Protein AF-A0A0A1DIE8-F1 (afdb_monomer_lite)

Radius of gyration: 22.82 Å; chains: 1; bounding box: 40×25×68 Å

Secondary structure (DSSP, 8-state):
-HHHHHHHHHHHHTT--HHHHHHHHHTSPSSSPPPHHHHHHHHHHHHHHHHHHHHHHHHHHHHHHHHHHTT--STTS-TTT-TT-TTGGG-SS-TTTS---

Structure (mmCIF, N/CA/C/O backbone):
data_AF-A0A0A1DIE8-F1
#
_entry.id   AF-A0A0A1DIE8-F1
#
loop_
_atom_site.group_PDB
_atom_site.id
_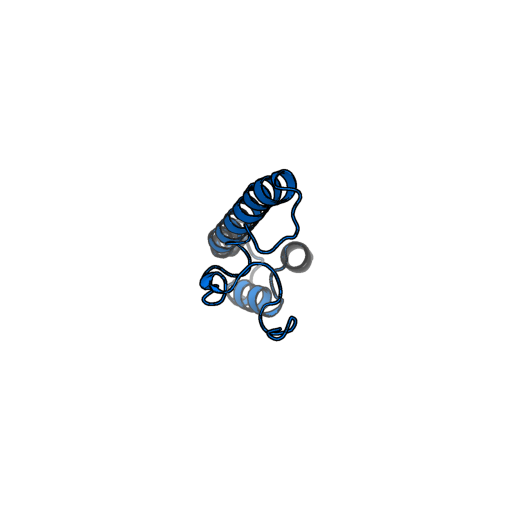atom_site.type_symbol
_atom_site.label_atom_id
_atom_site.label_alt_id
_atom_site.label_comp_id
_atom_site.label_asym_id
_atom_site.label_entity_id
_atom_site.label_seq_id
_atom_site.pdbx_PDB_ins_code
_atom_site.Cartn_x
_atom_site.Cartn_y
_atom_site.Cartn_z
_atom_site.occupancy
_atom_site.B_iso_or_equiv
_atom_site.auth_seq_id
_atom_site.auth_comp_id
_atom_site.auth_asym_id
_atom_site.auth_atom_id
_atom_site.pdbx_PDB_model_num
ATOM 1 N N . MET A 1 1 ? -19.473 5.329 14.090 1.00 64.88 1 MET A N 1
ATOM 2 C CA . MET A 1 1 ? -19.179 4.455 12.926 1.00 64.88 1 MET A CA 1
ATOM 3 C C . MET A 1 1 ? -18.220 5.038 11.874 1.00 64.88 1 MET A C 1
ATOM 5 O O . MET A 1 1 ? -17.647 4.252 11.130 1.00 64.88 1 MET A O 1
ATOM 9 N N . LEU A 1 2 ? -17.968 6.355 11.812 1.00 83.31 2 LEU A N 1
ATOM 10 C CA . LEU A 1 2 ? -17.216 6.984 10.704 1.00 83.31 2 LEU A CA 1
ATOM 11 C C . LEU A 1 2 ? -15.767 6.493 10.504 1.00 83.31 2 LEU A C 1
ATOM 13 O O . LEU A 1 2 ? -15.305 6.415 9.371 1.00 83.31 2 LEU A O 1
ATOM 17 N N . ARG A 1 3 ? -15.059 6.097 11.573 1.00 83.88 3 ARG A N 1
ATOM 18 C CA . ARG A 1 3 ? -13.650 5.656 11.483 1.00 83.88 3 ARG A CA 1
ATOM 19 C C . ARG A 1 3 ? -13.447 4.407 10.617 1.00 83.88 3 ARG A C 1
ATOM 21 O O . ARG A 1 3 ? -12.453 4.333 9.909 1.00 83.88 3 ARG A O 1
ATOM 28 N N . ARG A 1 4 ? -14.389 3.454 10.631 1.00 88.00 4 ARG A N 1
ATOM 29 C CA . ARG A 1 4 ? -14.306 2.243 9.790 1.00 88.00 4 ARG A CA 1
ATOM 30 C C . ARG A 1 4 ? -14.474 2.579 8.311 1.00 88.00 4 ARG A C 1
ATOM 32 O O . ARG A 1 4 ? -13.697 2.106 7.497 1.00 88.00 4 ARG A O 1
ATOM 39 N N . VAL A 1 5 ? -15.443 3.431 7.975 1.00 89.62 5 VAL A N 1
ATOM 40 C CA . VAL A 1 5 ? -15.671 3.865 6.587 1.00 89.62 5 VAL A CA 1
ATOM 41 C C . VAL A 1 5 ? -14.485 4.678 6.070 1.00 89.62 5 VAL A C 1
ATOM 43 O O . VAL A 1 5 ? -14.024 4.440 4.959 1.00 89.62 5 VAL A O 1
ATOM 46 N N . ALA A 1 6 ? -13.947 5.586 6.890 1.00 89.19 6 ALA A N 1
ATOM 47 C CA . ALA A 1 6 ? -12.744 6.339 6.548 1.00 89.19 6 ALA A CA 1
ATOM 48 C C . ALA A 1 6 ? -11.546 5.410 6.290 1.00 89.19 6 ALA A C 1
ATOM 50 O O . ALA A 1 6 ? -10.875 5.563 5.275 1.00 89.19 6 ALA A O 1
ATOM 51 N N . PHE A 1 7 ? -11.330 4.411 7.153 1.00 87.00 7 PHE A N 1
ATOM 52 C CA . PHE A 1 7 ? -10.286 3.402 6.967 1.00 87.00 7 PHE A CA 1
ATOM 53 C C . PHE A 1 7 ? -10.454 2.649 5.642 1.00 87.00 7 PHE A C 1
ATOM 55 O O . PHE A 1 7 ? -9.524 2.621 4.848 1.00 87.00 7 PHE A O 1
ATOM 62 N N . ILE A 1 8 ? -11.659 2.140 5.354 1.00 90.19 8 ILE A N 1
ATOM 63 C CA . ILE A 1 8 ? -11.954 1.436 4.095 1.00 90.19 8 ILE A CA 1
ATOM 64 C C . ILE A 1 8 ? -11.638 2.326 2.884 1.00 90.19 8 ILE A C 1
ATOM 66 O O . ILE A 1 8 ? -10.925 1.893 1.982 1.00 90.19 8 ILE A O 1
ATOM 70 N N . ARG A 1 9 ? -12.119 3.578 2.870 1.00 92.38 9 ARG A N 1
ATOM 71 C CA . ARG A 1 9 ? -11.897 4.496 1.740 1.00 92.38 9 ARG A CA 1
ATOM 72 C C . ARG A 1 9 ? -10.418 4.799 1.512 1.00 92.38 9 ARG A C 1
ATOM 74 O O . ARG A 1 9 ? -9.976 4.788 0.367 1.00 92.38 9 ARG A O 1
ATOM 81 N N . VAL A 1 10 ? -9.662 5.058 2.580 1.00 88.69 10 VAL A N 1
ATOM 82 C CA . VAL A 1 10 ? -8.221 5.332 2.480 1.00 88.69 10 VAL A CA 1
ATOM 83 C C . VAL A 1 10 ? -7.480 4.098 1.966 1.00 88.69 10 VAL A C 1
ATOM 85 O O . VAL A 1 10 ? -6.697 4.215 1.028 1.00 88.69 10 VAL A O 1
ATOM 88 N N . SER A 1 11 ? -7.778 2.909 2.493 1.00 87.75 11 SER A N 1
ATOM 89 C CA . SER A 1 11 ? -7.161 1.653 2.050 1.00 87.75 11 SER A CA 1
ATOM 90 C C . SER A 1 11 ? -7.428 1.341 0.579 1.00 87.75 11 SER A C 1
ATOM 92 O O .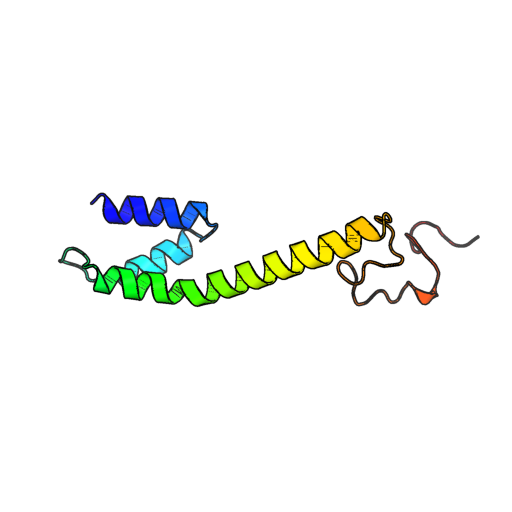 SER A 1 11 ? -6.514 0.960 -0.148 1.00 87.75 11 SER A O 1
ATOM 94 N N . GLN A 1 12 ? -8.662 1.541 0.111 1.00 91.25 12 GLN A N 1
ATOM 95 C CA . GLN A 1 12 ? -8.985 1.336 -1.302 1.00 91.25 12 GLN A CA 1
ATOM 96 C C . GLN A 1 12 ? -8.269 2.341 -2.210 1.00 91.25 12 GLN A C 1
ATOM 98 O O . GLN A 1 12 ? -7.847 1.970 -3.301 1.00 91.25 12 GLN A O 1
ATOM 103 N N . SER A 1 13 ? -8.084 3.588 -1.758 1.00 88.12 13 SER A N 1
ATOM 104 C CA . SER A 1 13 ? -7.394 4.620 -2.549 1.00 88.12 13 SER A CA 1
ATOM 105 C C . SER A 1 13 ? -5.923 4.295 -2.829 1.00 88.12 13 SER A C 1
ATOM 107 O O . SER A 1 13 ? -5.363 4.797 -3.797 1.00 88.12 13 SER A O 1
ATOM 109 N N . VAL A 1 14 ? -5.318 3.422 -2.017 1.00 81.00 14 VAL A N 1
ATOM 110 C CA . VAL A 1 14 ? -3.931 2.953 -2.170 1.00 81.00 14 VAL A CA 1
ATOM 111 C C . VAL A 1 14 ? -3.844 1.529 -2.741 1.00 81.00 14 VAL A C 1
ATOM 113 O O . VAL A 1 14 ? -2.790 0.899 -2.688 1.00 81.00 14 VAL A O 1
ATOM 116 N N . GLY A 1 15 ? -4.944 1.003 -3.291 1.00 83.12 15 GLY A N 1
ATOM 117 C CA . GLY A 1 15 ? -4.950 -0.277 -4.006 1.00 83.12 15 GLY A CA 1
ATOM 118 C C . GLY A 1 15 ? -4.971 -1.524 -3.116 1.00 83.12 15 GLY A C 1
ATOM 119 O O . GLY A 1 15 ? -4.510 -2.584 -3.541 1.00 83.12 15 GLY A O 1
ATOM 120 N N . ILE A 1 16 ? -5.478 -1.427 -1.882 1.00 85.38 16 ILE A N 1
ATOM 121 C CA . ILE A 1 16 ? -5.730 -2.601 -1.031 1.00 85.38 16 ILE A CA 1
ATOM 122 C C . ILE A 1 16 ? -7.111 -3.174 -1.372 1.00 85.38 16 ILE A C 1
ATOM 124 O O . ILE A 1 16 ? -8.095 -2.434 -1.478 1.00 85.38 16 ILE A O 1
ATOM 128 N N . SER A 1 17 ? -7.195 -4.496 -1.540 1.00 89.94 17 SER A N 1
ATOM 129 C CA . SER A 1 17 ? -8.443 -5.159 -1.920 1.00 89.94 17 SER A CA 1
ATOM 130 C C . SER A 1 17 ? -9.480 -5.124 -0.789 1.00 89.94 17 SER A C 1
ATOM 132 O O . SER A 1 17 ? -9.152 -5.100 0.399 1.00 89.94 17 SER A O 1
ATOM 134 N N . LEU A 1 18 ? -10.771 -5.173 -1.138 1.00 92.94 18 LEU A N 1
ATOM 135 C CA . LEU A 1 18 ? -11.843 -5.287 -0.138 1.00 92.94 18 LEU A CA 1
ATOM 136 C C . LEU A 1 18 ? -11.749 -6.582 0.682 1.00 92.94 18 LEU A C 1
ATOM 138 O O . LEU A 1 18 ? -12.185 -6.596 1.834 1.00 92.94 18 LEU A O 1
ATOM 142 N N . ALA A 1 19 ? -11.187 -7.648 0.105 1.00 92.44 19 ALA A N 1
ATOM 143 C CA . ALA A 1 19 ? -10.961 -8.910 0.799 1.00 92.44 19 ALA A CA 1
ATOM 144 C C . ALA A 1 19 ? -9.932 -8.736 1.926 1.00 92.44 19 ALA A C 1
ATOM 146 O O . ALA A 1 19 ? -10.217 -9.094 3.070 1.00 92.44 19 ALA A O 1
ATOM 147 N N . ASP A 1 20 ? -8.805 -8.082 1.636 1.00 88.00 20 ASP A N 1
ATOM 148 C CA . ASP A 1 20 ? -7.760 -7.812 2.629 1.00 88.00 20 ASP A CA 1
ATOM 149 C C . ASP A 1 20 ? -8.262 -6.850 3.705 1.00 88.00 20 ASP A C 1
ATOM 151 O O . ASP A 1 20 ? -8.053 -7.077 4.895 1.00 88.00 20 ASP A O 1
ATOM 155 N N . ILE A 1 21 ? -9.009 -5.810 3.315 1.00 89.75 21 ILE A N 1
ATOM 156 C CA . ILE A 1 21 ? -9.629 -4.873 4.263 1.00 89.75 21 ILE A CA 1
ATOM 157 C C . ILE A 1 21 ? -10.608 -5.605 5.189 1.00 89.75 21 ILE A C 1
ATOM 159 O O . ILE A 1 21 ? -10.605 -5.363 6.397 1.00 89.75 21 ILE A O 1
ATOM 163 N N . ARG A 1 22 ? -11.436 -6.514 4.655 1.00 91.81 22 ARG A N 1
ATOM 164 C CA . ARG A 1 22 ? -12.357 -7.336 5.455 1.00 91.81 22 ARG A CA 1
ATOM 165 C C . ARG A 1 22 ? -11.591 -8.215 6.442 1.00 91.81 22 ARG A C 1
ATOM 167 O O . ARG A 1 22 ? -11.949 -8.219 7.618 1.00 91.81 22 ARG A O 1
ATOM 174 N N . ALA A 1 23 ? -10.566 -8.933 5.984 1.00 89.50 23 ALA A N 1
ATOM 175 C CA . ALA A 1 23 ? -9.750 -9.795 6.837 1.00 89.50 23 ALA A CA 1
ATOM 176 C C . ALA A 1 23 ? -9.088 -8.993 7.967 1.00 89.50 23 ALA A C 1
ATOM 178 O O . ALA A 1 23 ? -9.134 -9.380 9.132 1.00 89.50 23 ALA A O 1
ATOM 179 N N . ALA A 1 24 ? -8.562 -7.816 7.638 1.00 87.69 24 ALA A N 1
ATOM 180 C CA . ALA A 1 24 ? -7.920 -6.921 8.583 1.00 87.69 24 ALA A CA 1
ATOM 181 C C . ALA A 1 24 ? -8.924 -6.393 9.633 1.00 87.69 24 ALA A C 1
ATOM 183 O O . ALA A 1 24 ? -8.680 -6.473 10.840 1.00 87.69 24 ALA A O 1
ATOM 184 N N . LEU A 1 25 ? -10.102 -5.929 9.201 1.00 89.31 25 LEU A N 1
ATOM 185 C CA . LEU A 1 25 ? -11.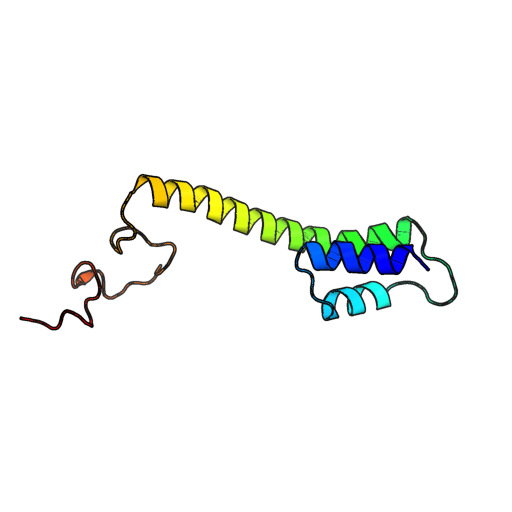164 -5.459 10.098 1.00 89.31 25 LEU A CA 1
ATOM 186 C C . LEU A 1 25 ? -11.740 -6.565 10.993 1.00 89.31 25 LEU A C 1
ATOM 188 O O . LEU A 1 25 ? -12.192 -6.248 12.092 1.00 89.31 25 LEU A O 1
ATOM 192 N N . ALA A 1 26 ? -11.703 -7.831 10.567 1.00 90.50 26 ALA A N 1
ATOM 193 C CA . ALA A 1 26 ? -12.131 -8.971 11.382 1.00 90.50 26 ALA A CA 1
ATOM 194 C C . ALA A 1 26 ? -11.228 -9.210 12.608 1.00 90.50 26 ALA A C 1
ATOM 196 O O . ALA A 1 26 ? -11.648 -9.842 13.568 1.00 90.50 26 ALA A O 1
ATOM 197 N N . THR A 1 27 ? -10.006 -8.662 12.620 1.00 87.88 27 THR A N 1
ATOM 198 C CA . THR A 1 27 ? -9.099 -8.735 13.782 1.00 87.88 27 THR A CA 1
ATOM 199 C C . THR A 1 27 ? -9.410 -7.701 14.870 1.00 87.88 27 THR A C 1
ATOM 201 O O . THR A 1 27 ? -8.763 -7.692 15.928 1.00 87.88 27 THR A O 1
ATOM 204 N N . LEU A 1 28 ? -10.353 -6.787 14.610 1.00 88.88 28 LEU A N 1
ATOM 205 C CA . LEU A 1 28 ? -10.792 -5.798 15.585 1.00 88.88 28 LEU A CA 1
ATOM 206 C C . LEU A 1 28 ? -11.733 -6.435 16.611 1.00 88.88 28 LEU A C 1
ATOM 208 O O . LEU A 1 28 ? -12.562 -7.263 16.247 1.00 88.88 28 LEU A O 1
ATOM 212 N N . PRO A 1 29 ? -11.672 -5.995 17.876 1.00 86.31 29 PRO A N 1
ATOM 213 C CA . PRO A 1 29 ? -12.549 -6.514 18.909 1.00 86.31 29 PRO A CA 1
ATOM 214 C C . PRO A 1 29 ? -14.016 -6.212 18.608 1.00 86.31 29 PRO A C 1
ATOM 216 O O . PRO A 1 29 ? -14.380 -5.102 18.201 1.00 86.31 29 PRO A O 1
ATOM 219 N N . GLU A 1 30 ? -14.851 -7.211 18.860 1.00 82.00 30 GLU A N 1
ATOM 220 C CA . GLU A 1 30 ? -16.302 -7.092 18.839 1.00 82.00 30 GLU A CA 1
ATOM 221 C C . GLU A 1 30 ? -16.796 -6.519 20.177 1.00 82.00 30 GLU A C 1
ATOM 223 O O . GLU A 1 30 ? -16.182 -6.713 21.224 1.00 82.00 30 GLU A O 1
ATOM 228 N N . GLY A 1 31 ? -17.877 -5.737 20.151 1.00 81.38 31 GLY A N 1
ATOM 229 C CA . GLY A 1 31 ? -18.508 -5.211 21.370 1.00 81.38 31 GLY A CA 1
ATOM 230 C C . GLY A 1 31 ? -17.875 -3.957 21.989 1.00 81.38 31 GLY A C 1
ATOM 231 O O . GLY A 1 31 ? -18.447 -3.398 22.922 1.00 81.38 31 GLY A O 1
ATOM 232 N N . ARG A 1 32 ? -16.754 -3.440 21.462 1.00 84.31 32 ARG A N 1
ATOM 233 C CA . ARG A 1 32 ? -16.218 -2.127 21.870 1.00 84.31 32 ARG A CA 1
ATOM 234 C C . ARG A 1 32 ? -15.742 -1.274 20.704 1.00 84.31 32 ARG A C 1
ATOM 236 O O . ARG A 1 32 ? -15.390 -1.767 19.635 1.00 84.31 32 ARG A O 1
ATOM 243 N N . THR A 1 33 ? -15.672 0.036 20.933 1.00 85.25 33 THR A N 1
ATOM 244 C CA . THR A 1 33 ? -15.079 0.955 19.956 1.00 85.25 33 THR A CA 1
ATOM 245 C C . THR A 1 33 ? -13.570 0.680 19.835 1.00 85.25 33 THR A C 1
ATOM 247 O O . THR A 1 33 ? -12.881 0.645 20.860 1.00 85.25 33 THR A O 1
ATOM 250 N N . PRO A 1 34 ? -13.029 0.498 18.614 1.00 87.25 34 PRO A N 1
ATOM 251 C CA . PRO A 1 34 ? -11.593 0.341 18.404 1.00 87.25 34 PRO A CA 1
ATOM 252 C C . PRO A 1 34 ? -10.800 1.561 18.887 1.00 87.25 34 PRO A C 1
ATOM 254 O O . PRO A 1 34 ? -11.126 2.709 18.559 1.00 87.25 34 PRO A O 1
ATOM 257 N N . THR A 1 35 ? -9.743 1.297 19.647 1.00 89.69 35 THR A N 1
ATOM 258 C CA . THR A 1 35 ? -8.808 2.287 20.190 1.00 89.69 35 THR A CA 1
ATOM 259 C C . THR A 1 35 ? -7.707 2.613 19.184 1.00 89.69 35 THR A C 1
ATOM 261 O O . THR A 1 35 ? -7.527 1.916 18.187 1.00 89.69 35 THR A O 1
ATOM 264 N N . LYS A 1 36 ? -6.911 3.652 19.463 1.00 86.62 36 LYS A N 1
ATOM 265 C CA . LYS A 1 36 ? -5.724 3.994 18.661 1.00 86.62 36 LYS A CA 1
ATOM 266 C C . LYS A 1 36 ? -4.741 2.818 18.543 1.00 86.62 36 LYS A C 1
ATOM 268 O O . LYS A 1 36 ? -4.174 2.625 17.473 1.00 86.62 36 LYS A O 1
ATOM 273 N N . ALA A 1 37 ? -4.575 2.027 19.605 1.00 88.19 37 ALA A N 1
ATOM 274 C CA . ALA A 1 37 ? -3.698 0.857 19.604 1.00 88.19 37 ALA A CA 1
ATOM 275 C C . ALA A 1 37 ? -4.212 -0.251 18.670 1.00 88.19 37 ALA A C 1
ATOM 277 O O . ALA A 1 37 ? -3.426 -0.845 17.935 1.00 88.19 37 ALA A O 1
ATOM 278 N N . ASP A 1 38 ? -5.531 -0.471 18.626 1.00 88.69 38 ASP A N 1
ATOM 279 C CA . ASP A 1 38 ? -6.131 -1.441 17.701 1.00 88.69 38 ASP A CA 1
ATOM 280 C C . ASP A 1 38 ? -5.886 -1.039 16.239 1.00 88.69 38 ASP A C 1
ATOM 282 O O . ASP A 1 38 ? -5.509 -1.876 15.421 1.00 88.69 38 ASP A O 1
ATOM 286 N N . TRP A 1 39 ? -6.034 0.255 15.925 1.00 87.50 39 TRP A N 1
ATOM 287 C CA . TRP A 1 39 ? -5.741 0.793 14.593 1.00 87.50 39 TRP A CA 1
ATOM 288 C C . TRP A 1 39 ? -4.255 0.708 14.232 1.00 87.50 39 TRP A C 1
ATOM 290 O O . TRP A 1 39 ? -3.937 0.408 13.086 1.00 87.50 39 TRP A O 1
ATOM 300 N N . ALA A 1 40 ? -3.354 0.946 15.190 1.00 85.31 40 ALA A N 1
ATOM 301 C CA . ALA A 1 40 ? -1.910 0.860 14.972 1.00 85.31 40 ALA A CA 1
ATOM 302 C C . ALA A 1 40 ? -1.447 -0.577 14.686 1.00 85.31 40 ALA A C 1
ATOM 304 O O . ALA A 1 40 ? -0.599 -0.794 13.823 1.00 85.31 40 ALA A O 1
ATOM 305 N N . ARG A 1 41 ? -2.033 -1.567 15.370 1.00 84.94 41 ARG A N 1
ATOM 306 C CA . ARG A 1 41 ? -1.785 -2.988 15.087 1.00 84.94 41 ARG A CA 1
ATOM 307 C C . ARG A 1 41 ? -2.244 -3.359 13.676 1.00 84.94 41 ARG A C 1
ATOM 309 O O . ARG A 1 41 ? -1.520 -4.040 12.959 1.00 84.94 41 ARG A O 1
ATOM 316 N N . LEU A 1 42 ? -3.414 -2.861 13.276 1.00 83.50 42 LEU A N 1
ATOM 317 C CA . LEU A 1 42 ? -3.969 -3.041 11.935 1.00 83.50 42 LEU A CA 1
ATOM 318 C C . LEU A 1 42 ? -3.068 -2.456 10.842 1.00 83.50 42 LEU A C 1
ATOM 320 O O . LEU A 1 42 ? -2.719 -3.149 9.891 1.00 83.50 42 LEU A O 1
ATOM 324 N N . SER A 1 43 ? -2.665 -1.191 10.987 1.00 78.62 43 SER A N 1
ATOM 325 C CA . SER A 1 43 ? -1.818 -0.517 9.999 1.00 78.62 43 SER A CA 1
ATOM 326 C C . SER A 1 43 ? -0.386 -1.058 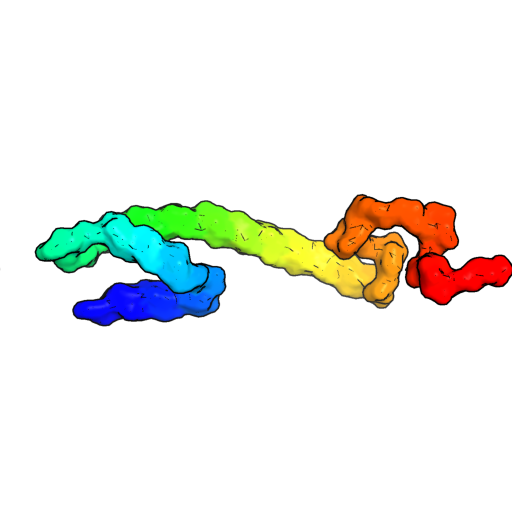9.964 1.00 78.62 43 SER A C 1
ATOM 328 O O . SER A 1 43 ? 0.265 -0.978 8.924 1.00 78.62 43 SER A O 1
ATOM 330 N N . GLY A 1 44 ? 0.095 -1.652 11.061 1.00 79.69 44 GLY A N 1
ATOM 331 C CA . GLY A 1 44 ? 1.394 -2.321 11.121 1.00 79.69 44 GLY A CA 1
ATOM 332 C C . GLY A 1 44 ? 1.508 -3.511 10.165 1.00 79.69 44 GLY A C 1
ATOM 333 O O . GLY A 1 44 ? 2.537 -3.650 9.512 1.00 79.69 44 GLY A O 1
ATOM 334 N N . GLY A 1 45 ? 0.447 -4.316 10.022 1.00 74.88 45 GLY A N 1
ATOM 335 C CA . GLY A 1 45 ? 0.445 -5.479 9.124 1.00 74.88 45 GLY A CA 1
ATOM 336 C C . GLY A 1 45 ? 0.613 -5.111 7.647 1.00 74.88 45 GLY A C 1
ATOM 337 O O . GLY A 1 45 ? 1.263 -5.830 6.898 1.00 74.88 45 GLY A O 1
ATOM 338 N N . TRP A 1 46 ? 0.093 -3.954 7.239 1.00 76.56 46 TRP A N 1
ATOM 339 C CA . TRP A 1 46 ? 0.205 -3.476 5.859 1.00 76.56 46 TRP A CA 1
ATOM 340 C C . TRP A 1 46 ? 1.473 -2.694 5.574 1.00 76.56 46 TRP A C 1
ATOM 342 O O . TRP A 1 46 ? 1.834 -2.545 4.410 1.00 76.56 46 TRP A O 1
ATOM 352 N N . ARG A 1 47 ? 2.152 -2.188 6.608 1.00 81.69 47 ARG A N 1
ATOM 353 C CA . ARG A 1 47 ? 3.364 -1.390 6.421 1.00 81.69 47 ARG A CA 1
ATOM 354 C C . ARG A 1 47 ? 4.388 -2.151 5.581 1.00 81.69 47 ARG A C 1
ATOM 356 O O . ARG A 1 47 ? 4.846 -1.611 4.590 1.00 81.69 47 ARG A O 1
ATOM 363 N N . THR A 1 48 ? 4.676 -3.408 5.908 1.00 81.50 48 THR A N 1
ATOM 364 C CA . THR A 1 48 ? 5.666 -4.211 5.168 1.00 81.50 48 THR A CA 1
ATOM 365 C C . THR A 1 48 ? 5.293 -4.420 3.698 1.00 81.50 48 THR A C 1
ATOM 367 O O . THR A 1 48 ? 6.151 -4.333 2.819 1.00 81.50 48 THR A O 1
ATOM 370 N N . GLU A 1 49 ? 4.017 -4.671 3.402 1.00 78.94 49 GLU A N 1
ATOM 371 C CA . GLU A 1 49 ? 3.566 -4.853 2.020 1.00 78.94 49 GLU A CA 1
ATOM 372 C C . GLU A 1 49 ? 3.609 -3.539 1.229 1.00 78.94 49 GLU A C 1
ATOM 374 O O . GLU A 1 49 ? 4.048 -3.520 0.078 1.00 78.94 49 GLU A O 1
ATOM 379 N N . LEU A 1 50 ? 3.226 -2.425 1.860 1.00 82.50 50 LEU A N 1
ATOM 380 C CA . LEU A 1 50 ? 3.335 -1.093 1.268 1.00 82.50 50 LEU A CA 1
ATOM 381 C C . LEU A 1 50 ? 4.792 -0.721 0.988 1.00 82.50 50 LEU A C 1
ATOM 383 O O . LEU A 1 50 ? 5.080 -0.276 -0.116 1.00 82.50 50 LEU A O 1
ATOM 387 N N . GLU A 1 51 ? 5.706 -0.956 1.931 1.00 87.31 51 GLU A N 1
ATOM 388 C CA . GLU A 1 51 ? 7.145 -0.735 1.729 1.00 87.31 51 GLU A CA 1
ATOM 389 C C . GLU A 1 51 ? 7.676 -1.564 0.551 1.00 87.31 51 GLU A C 1
ATOM 391 O O . GLU A 1 51 ? 8.406 -1.055 -0.296 1.00 87.31 51 GLU A O 1
ATOM 396 N N . THR A 1 52 ? 7.238 -2.822 0.425 1.00 86.31 52 THR A N 1
ATOM 397 C CA . THR A 1 52 ? 7.620 -3.683 -0.707 1.00 86.31 52 THR A CA 1
ATOM 398 C C . THR A 1 52 ? 7.134 -3.110 -2.041 1.00 86.31 52 THR A C 1
ATOM 400 O O . THR A 1 52 ? 7.904 -3.035 -3.000 1.00 86.31 52 THR A O 1
ATOM 403 N N . ARG A 1 53 ? 5.874 -2.662 -2.112 1.00 85.12 53 ARG A N 1
ATOM 404 C CA . ARG A 1 53 ? 5.315 -2.034 -3.322 1.00 85.12 53 ARG A CA 1
ATOM 405 C C . ARG A 1 53 ? 5.997 -0.704 -3.639 1.00 85.12 53 ARG A C 1
ATOM 407 O O . ARG A 1 53 ? 6.284 -0.444 -4.802 1.00 85.12 53 ARG A O 1
ATOM 414 N N . ILE A 1 54 ? 6.289 0.120 -2.632 1.00 89.81 54 ILE A N 1
ATOM 415 C CA . ILE A 1 54 ? 7.025 1.381 -2.797 1.00 89.81 54 ILE A CA 1
ATOM 416 C C . ILE A 1 54 ? 8.408 1.104 -3.383 1.00 89.81 54 ILE A C 1
ATOM 418 O O . ILE A 1 54 ? 8.765 1.731 -4.375 1.00 89.81 54 ILE A O 1
ATOM 422 N N . ALA A 1 55 ? 9.146 0.132 -2.845 1.00 90.25 55 ALA A N 1
ATOM 423 C CA . ALA A 1 55 ? 10.465 -0.233 -3.355 1.00 90.25 55 ALA A CA 1
ATOM 424 C C . ALA A 1 55 ? 10.409 -0.722 -4.814 1.00 90.25 55 ALA A C 1
ATOM 426 O O . ALA A 1 55 ? 11.247 -0.342 -5.631 1.00 90.25 55 ALA A O 1
ATOM 427 N N . GLN A 1 56 ? 9.399 -1.521 -5.173 1.00 84.69 56 GLN A N 1
ATOM 428 C CA . GLN A 1 56 ? 9.184 -1.961 -6.556 1.00 84.69 56 GLN A CA 1
ATOM 429 C C . GLN A 1 56 ? 8.862 -0.791 -7.492 1.00 84.69 56 GLN A C 1
ATOM 431 O O . GLN A 1 56 ? 9.415 -0.720 -8.587 1.00 84.69 56 GLN A O 1
ATOM 436 N N . LEU A 1 57 ? 8.004 0.137 -7.063 1.00 87.81 57 LEU A N 1
ATOM 437 C CA . LEU A 1 57 ? 7.640 1.322 -7.842 1.00 87.81 57 LEU A CA 1
ATOM 438 C C . LEU A 1 57 ? 8.809 2.301 -7.988 1.00 87.81 57 LEU A C 1
ATOM 440 O O . LEU A 1 57 ? 8.986 2.870 -9.059 1.00 87.81 57 LEU A O 1
ATOM 444 N N . GLN A 1 58 ? 9.623 2.475 -6.946 1.00 89.62 58 GLN A N 1
ATOM 445 C CA . GLN A 1 58 ? 10.854 3.264 -7.005 1.00 89.62 58 GLN A CA 1
ATOM 446 C C . GLN A 1 58 ? 11.847 2.638 -7.978 1.00 89.62 58 GLN A C 1
ATOM 448 O O . GLN A 1 58 ? 12.301 3.322 -8.886 1.00 89.62 58 GLN A O 1
ATOM 453 N N . LYS A 1 59 ? 12.093 1.325 -7.875 1.00 83.25 59 LYS A N 1
ATOM 454 C CA . LYS A 1 59 ? 12.945 0.605 -8.829 1.00 83.25 59 LYS A CA 1
ATOM 455 C C . LYS A 1 59 ? 12.429 0.749 -10.260 1.00 83.25 59 LYS A C 1
ATOM 457 O O . LYS A 1 59 ? 13.218 0.976 -11.169 1.00 83.25 59 LYS A O 1
ATOM 462 N N . LEU A 1 60 ? 11.118 0.621 -10.469 1.00 81.06 60 LEU A N 1
ATOM 463 C CA . LEU A 1 60 ? 10.511 0.811 -11.782 1.00 81.06 60 LEU A CA 1
ATOM 464 C C . LEU A 1 60 ? 10.714 2.241 -12.291 1.00 81.06 60 LEU A C 1
ATOM 466 O O . LEU A 1 60 ? 11.119 2.402 -13.428 1.00 81.06 60 LEU A O 1
ATOM 470 N N . ARG A 1 61 ? 10.478 3.270 -11.470 1.00 82.56 61 ARG A N 1
ATOM 471 C CA . ARG A 1 61 ? 10.734 4.671 -11.840 1.00 82.56 61 ARG A CA 1
ATOM 472 C C . ARG A 1 61 ? 12.199 4.885 -12.226 1.00 82.56 61 ARG A C 1
ATOM 474 O O . ARG A 1 61 ? 12.461 5.411 -13.298 1.00 82.56 61 ARG A O 1
ATOM 481 N N . ASP A 1 62 ? 13.123 4.438 -11.383 1.00 80.50 62 ASP A N 1
ATOM 482 C CA . ASP A 1 62 ? 14.556 4.670 -11.582 1.00 80.50 62 ASP A CA 1
ATOM 483 C C . ASP A 1 62 ? 15.057 3.933 -12.841 1.00 80.50 62 ASP A C 1
ATOM 485 O O . ASP A 1 62 ? 15.807 4.486 -13.636 1.00 80.50 62 ASP A O 1
ATOM 489 N N . THR A 1 63 ? 14.558 2.717 -13.092 1.00 68.31 63 THR A N 1
ATOM 490 C CA . THR A 1 63 ? 14.864 1.971 -14.329 1.00 68.31 63 THR A CA 1
ATOM 491 C C . THR A 1 63 ? 14.119 2.494 -15.559 1.00 68.31 63 THR A C 1
ATOM 493 O O . THR A 1 63 ? 14.599 2.319 -16.678 1.00 68.31 63 THR A O 1
ATOM 496 N N . LEU A 1 64 ? 12.961 3.142 -15.394 1.00 67.62 64 LEU A N 1
ATOM 497 C CA . LEU A 1 64 ? 12.266 3.828 -16.484 1.00 67.62 64 LEU A CA 1
ATOM 498 C C . LEU A 1 64 ? 13.061 5.043 -16.957 1.00 67.62 64 LEU A C 1
ATOM 500 O O . LEU A 1 64 ? 13.134 5.249 -18.164 1.00 67.62 64 LEU A O 1
ATOM 504 N N . ASP A 1 65 ? 13.689 5.800 -16.056 1.00 56.84 65 ASP A N 1
ATOM 505 C CA . ASP A 1 65 ? 14.570 6.913 -16.432 1.00 56.84 65 ASP A CA 1
ATOM 506 C C . ASP A 1 65 ? 15.774 6.414 -17.254 1.00 56.84 65 ASP A C 1
ATOM 508 O O . ASP A 1 65 ? 16.084 6.985 -18.305 1.00 56.84 65 ASP A O 1
ATOM 512 N N . ASP A 1 66 ? 16.364 5.276 -16.871 1.00 54.69 66 ASP A N 1
ATOM 513 C CA . ASP A 1 66 ? 17.406 4.599 -17.659 1.00 54.69 66 ASP A CA 1
ATOM 514 C C . ASP A 1 66 ? 16.884 4.135 -19.040 1.00 54.69 66 ASP A C 1
ATOM 516 O O . ASP A 1 66 ? 17.591 4.210 -20.051 1.00 54.69 66 ASP A O 1
ATOM 520 N N . CYS A 1 67 ? 15.619 3.701 -19.123 1.00 49.66 67 CYS A N 1
ATOM 521 C CA . CYS A 1 67 ? 14.972 3.300 -20.379 1.00 49.66 67 CYS A CA 1
ATOM 522 C C . CYS A 1 67 ? 14.611 4.495 -21.282 1.00 49.66 67 CYS A C 1
ATOM 524 O O . CYS A 1 67 ? 14.671 4.375 -22.509 1.00 49.66 67 CYS A O 1
ATOM 526 N N . ILE A 1 68 ? 14.251 5.645 -20.705 1.00 47.94 68 ILE A N 1
ATOM 527 C CA . ILE A 1 68 ? 13.932 6.877 -21.441 1.00 47.94 68 ILE A CA 1
ATOM 528 C C . ILE A 1 68 ? 15.222 7.526 -21.966 1.00 47.94 68 ILE A C 1
ATOM 530 O O . ILE A 1 68 ? 15.243 7.979 -23.111 1.00 47.94 68 ILE A O 1
ATOM 534 N N . GLY A 1 69 ? 16.323 7.483 -21.202 1.00 40.97 69 GLY A N 1
ATOM 535 C CA . GLY A 1 69 ? 17.653 7.935 -21.639 1.00 40.97 69 GLY A CA 1
ATOM 536 C C . GLY A 1 69 ? 18.263 7.106 -22.779 1.00 40.97 69 GLY A C 1
ATOM 537 O O . GLY A 1 69 ? 19.082 7.613 -23.543 1.00 40.97 69 GLY A O 1
ATOM 538 N N . CYS A 1 70 ? 17.823 5.856 -22.951 1.00 43.06 70 CYS A N 1
ATOM 539 C CA . CYS A 1 70 ? 18.187 5.004 -24.087 1.00 43.06 70 CYS A CA 1
ATOM 540 C C . CYS A 1 70 ? 17.408 5.360 -25.375 1.00 43.06 70 CYS A C 1
ATOM 542 O O . CYS A 1 70 ? 17.813 4.974 -26.471 1.00 43.06 70 CYS A O 1
ATOM 544 N N . GLY A 1 71 ? 16.294 6.099 -25.265 1.00 43.69 71 GLY A N 1
ATOM 545 C CA . GLY A 1 71 ? 15.503 6.593 -26.398 1.00 43.69 71 GLY A CA 1
ATOM 546 C C . GLY A 1 71 ? 14.897 5.510 -27.295 1.00 43.69 71 GLY A C 1
ATOM 547 O O . GLY A 1 71 ? 14.413 5.819 -28.382 1.00 43.69 71 GLY A O 1
ATOM 548 N N . CYS A 1 72 ? 14.948 4.239 -26.893 1.00 51.09 72 CYS A N 1
ATOM 549 C CA . CYS A 1 72 ? 14.817 3.166 -27.859 1.00 51.09 72 CYS A CA 1
ATOM 550 C C . CYS A 1 72 ? 13.390 2.635 -27.997 1.00 51.09 72 CYS A C 1
ATOM 552 O O . CYS A 1 72 ? 13.001 2.361 -29.127 1.00 51.09 72 CYS A O 1
ATOM 554 N N . LEU A 1 73 ? 12.618 2.404 -26.919 1.00 47.28 73 LEU A N 1
ATOM 555 C CA . LEU A 1 73 ? 11.459 1.481 -27.013 1.00 47.28 73 LEU A CA 1
ATOM 556 C C . LEU A 1 73 ? 11.820 0.214 -27.839 1.00 47.28 73 LEU A C 1
ATOM 558 O O . LEU A 1 73 ? 10.971 -0.405 -28.478 1.00 47.28 73 LEU A O 1
ATOM 562 N N . SER A 1 74 ? 13.111 -0.131 -27.890 1.00 46.12 74 SER A N 1
ATOM 563 C CA . SER A 1 74 ? 13.696 -1.060 -28.842 1.00 46.12 74 SER A CA 1
ATOM 564 C C . SER A 1 74 ? 14.317 -2.180 -28.040 1.00 46.12 74 SER A C 1
ATOM 566 O O . SER A 1 74 ? 14.935 -1.983 -26.991 1.00 46.12 74 SER A O 1
ATOM 568 N N . MET A 1 75 ? 14.096 -3.387 -28.540 1.00 47.81 75 MET A N 1
ATOM 569 C CA . MET A 1 75 ? 14.394 -4.636 -27.853 1.00 47.81 75 MET A CA 1
ATOM 570 C C . MET A 1 75 ? 15.889 -4.873 -27.590 1.00 47.81 75 MET A C 1
ATOM 572 O O . MET A 1 75 ? 16.217 -5.870 -26.968 1.00 47.81 75 MET A O 1
ATOM 576 N N . ARG A 1 76 ? 16.787 -3.956 -27.987 1.00 46.19 76 ARG A N 1
ATOM 577 C CA . ARG A 1 76 ? 18.231 -4.042 -27.709 1.00 46.19 76 ARG A CA 1
ATOM 578 C C . ARG A 1 76 ? 18.600 -3.927 -26.230 1.00 46.19 76 ARG A C 1
ATOM 580 O O . ARG A 1 76 ? 19.662 -4.398 -25.849 1.00 46.19 76 ARG A O 1
ATOM 587 N N . SER A 1 77 ? 17.766 -3.284 -25.407 1.00 47.28 77 SER A N 1
ATOM 588 C CA . SER A 1 77 ? 18.171 -2.909 -24.038 1.00 47.28 77 SER A CA 1
ATOM 589 C C . SER A 1 77 ? 17.176 -3.312 -22.950 1.00 47.28 77 SER A C 1
ATOM 591 O O . SER A 1 77 ? 17.431 -3.089 -21.768 1.00 47.28 77 SER A O 1
ATOM 593 N N . CYS A 1 78 ? 16.021 -3.883 -23.306 1.00 50.94 78 CYS A N 1
ATOM 594 C CA . CYS A 1 78 ? 14.933 -4.083 -22.350 1.00 50.94 78 CYS A CA 1
ATOM 595 C C . CYS A 1 78 ? 15.040 -5.421 -21.601 1.00 50.94 78 CYS A C 1
ATOM 597 O O . CYS A 1 78 ? 14.142 -6.264 -21.657 1.00 50.94 78 CYS A O 1
ATOM 599 N N . ALA A 1 79 ? 16.107 -5.577 -20.815 1.00 53.53 79 ALA A N 1
ATOM 600 C CA . ALA A 1 79 ? 16.204 -6.643 -19.815 1.00 53.53 79 ALA A CA 1
ATOM 601 C C . ALA A 1 79 ? 15.050 -6.584 -18.787 1.00 53.53 79 ALA A C 1
ATOM 603 O O . ALA A 1 79 ? 14.753 -7.573 -18.122 1.00 53.53 79 ALA A O 1
ATOM 604 N N . LEU A 1 80 ? 14.369 -5.434 -18.671 1.00 52.12 80 LEU A N 1
ATOM 605 C CA . LEU A 1 80 ? 13.210 -5.249 -17.799 1.00 52.12 80 LEU A CA 1
ATOM 606 C C . LEU A 1 80 ? 11.947 -5.971 -18.312 1.00 52.12 80 LEU A C 1
ATOM 608 O O . LEU A 1 80 ? 11.151 -6.435 -17.499 1.00 52.12 80 LEU A O 1
ATOM 612 N N . ALA A 1 81 ? 11.755 -6.067 -19.635 1.00 56.34 81 ALA A N 1
ATOM 613 C CA . ALA A 1 81 ? 10.563 -6.679 -20.236 1.00 56.34 81 ALA A CA 1
ATOM 614 C C . ALA A 1 81 ? 10.773 -8.143 -20.649 1.00 56.34 81 ALA A C 1
ATOM 616 O O . ALA A 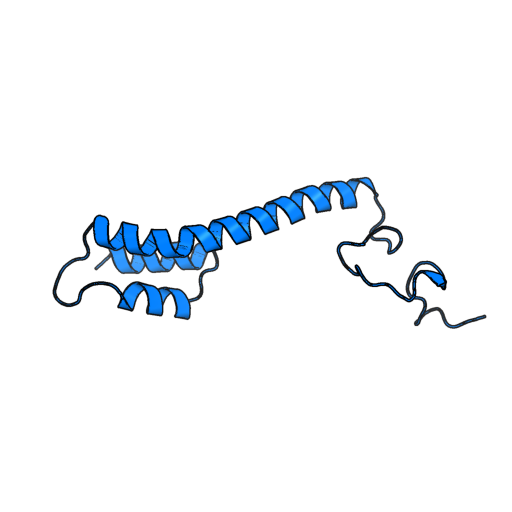1 81 ? 9.823 -8.923 -20.597 1.00 56.34 81 ALA A O 1
ATOM 617 N N . ASN A 1 82 ? 11.994 -8.526 -21.046 1.00 54.62 82 ASN A N 1
ATOM 618 C CA . ASN A 1 82 ? 12.315 -9.893 -21.461 1.00 54.62 82 ASN A CA 1
ATOM 619 C C . ASN A 1 82 ? 13.698 -10.342 -20.942 1.00 54.62 82 ASN A C 1
ATOM 621 O O . ASN A 1 82 ? 14.636 -10.479 -21.724 1.00 54.62 82 ASN A O 1
ATOM 625 N N . PRO A 1 83 ? 13.856 -10.585 -19.626 1.00 58.44 83 PRO A N 1
ATOM 626 C CA . PRO A 1 83 ? 15.143 -10.968 -19.030 1.00 58.44 83 PRO A CA 1
ATOM 627 C C . PRO A 1 83 ? 15.692 -12.329 -19.500 1.00 58.44 83 PRO A C 1
ATOM 629 O O . PRO A 1 83 ? 16.793 -12.704 -19.109 1.00 58.44 8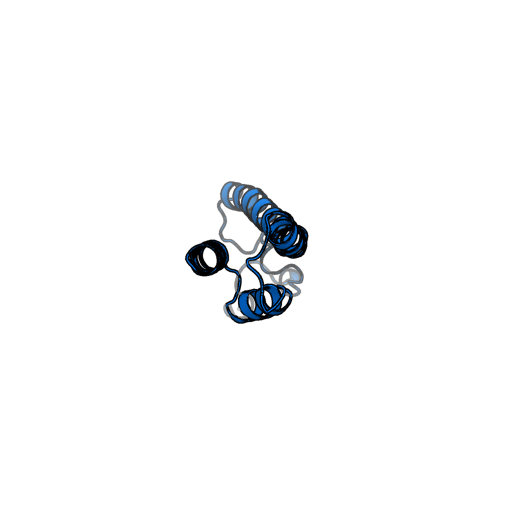3 PRO A O 1
ATOM 632 N N . GLY A 1 84 ? 14.937 -13.086 -20.304 1.00 63.19 84 GLY A N 1
ATOM 633 C CA . GLY A 1 84 ? 15.323 -14.394 -20.833 1.00 63.19 84 GLY A CA 1
ATOM 634 C C . GLY A 1 84 ? 15.210 -14.480 -22.353 1.00 63.19 84 GLY A C 1
ATOM 635 O O . GLY A 1 84 ? 14.771 -15.516 -22.853 1.00 63.19 84 GLY A O 1
ATOM 636 N N . ASP A 1 85 ? 15.536 -13.409 -23.085 1.00 68.69 85 ASP A N 1
ATOM 637 C CA . ASP A 1 85 ? 15.398 -13.382 -24.544 1.00 68.69 85 ASP A CA 1
ATOM 638 C C . ASP A 1 85 ? 16.375 -14.328 -25.266 1.00 68.69 85 ASP A C 1
ATOM 640 O O . ASP A 1 85 ? 17.424 -13.942 -25.772 1.00 68.69 85 ASP A O 1
ATOM 644 N N . VAL A 1 86 ? 16.003 -15.604 -25.369 1.00 73.19 86 VAL A N 1
ATOM 645 C CA . VAL A 1 86 ? 16.769 -16.625 -26.105 1.00 73.19 86 VAL A CA 1
ATOM 646 C C . VAL A 1 86 ? 16.827 -16.376 -27.617 1.00 73.19 86 VAL A C 1
ATOM 648 O O . VAL A 1 86 ? 17.531 -17.099 -28.324 1.00 73.19 86 VAL A O 1
ATOM 651 N N . LEU A 1 87 ? 16.053 -15.416 -28.138 1.00 68.75 87 LEU A N 1
ATOM 652 C CA . LEU A 1 87 ? 16.038 -15.080 -29.558 1.00 68.75 87 LEU A CA 1
ATOM 653 C C . LEU A 1 87 ? 16.967 -13.914 -29.907 1.00 68.75 87 LEU A C 1
ATOM 655 O O . LEU A 1 87 ? 17.197 -13.708 -31.096 1.00 68.75 87 LEU A O 1
ATOM 659 N N . GLU A 1 88 ? 17.560 -13.238 -28.916 1.00 69.94 88 GLU A N 1
ATOM 660 C CA . GLU A 1 88 ? 18.554 -12.169 -29.112 1.00 69.94 88 GLU A CA 1
ATOM 661 C C . GLU A 1 88 ? 19.702 -12.621 -30.028 1.00 69.94 88 GLU A C 1
ATOM 663 O O . GLU A 1 88 ? 20.111 -11.900 -30.937 1.00 69.94 88 GLU A O 1
ATOM 668 N N . GLN A 1 89 ? 20.162 -13.868 -29.870 1.00 76.12 89 GLN A N 1
ATOM 669 C CA . GLN A 1 89 ? 21.217 -14.455 -30.707 1.00 76.12 89 GLN A CA 1
ATOM 670 C C . GLN A 1 89 ? 20.877 -14.502 -32.212 1.00 76.12 89 GLN A C 1
ATOM 672 O O . GLN A 1 89 ? 21.758 -14.752 -33.033 1.00 76.12 89 GLN A O 1
ATOM 677 N N . TYR A 1 90 ? 19.610 -14.302 -32.583 1.00 70.12 90 TYR A N 1
ATOM 678 C CA . TYR A 1 90 ? 19.132 -14.300 -33.965 1.00 70.12 90 TYR A CA 1
ATOM 679 C C . TYR A 1 90 ? 18.855 -12.893 -34.519 1.00 70.12 90 TYR A C 1
ATOM 681 O O . TYR A 1 90 ? 18.431 -12.781 -35.669 1.00 70.12 90 TYR A O 1
ATOM 689 N N . GLY A 1 91 ? 19.128 -11.839 -33.748 1.00 67.44 91 GLY A N 1
ATOM 690 C CA . GLY A 1 91 ? 19.035 -10.446 -34.179 1.00 67.44 91 GLY A CA 1
ATOM 691 C C . GLY A 1 91 ? 17.985 -9.631 -33.428 1.00 67.44 91 GLY A C 1
ATOM 692 O O . GLY A 1 91 ? 17.181 -10.146 -32.655 1.00 67.44 91 GLY A O 1
ATOM 693 N N . ASP A 1 92 ? 18.003 -8.324 -33.675 1.00 67.25 92 ASP A N 1
ATOM 694 C CA . ASP A 1 92 ? 17.126 -7.370 -33.000 1.00 67.25 92 ASP A CA 1
ATOM 695 C C . ASP A 1 92 ? 15.698 -7.374 -33.567 1.00 67.25 92 ASP A C 1
ATOM 697 O O . ASP A 1 92 ? 15.470 -7.571 -34.762 1.00 67.25 92 ASP A O 1
ATOM 701 N N . GLY A 1 93 ? 14.721 -7.027 -32.725 1.00 65.06 93 GLY A N 1
ATOM 702 C CA . GLY A 1 93 ? 13.329 -6.853 -33.150 1.00 65.06 93 GLY A CA 1
ATOM 703 C C . GLY A 1 93 ? 12.537 -8.170 -33.214 1.00 65.06 93 GLY A C 1
ATOM 704 O O . GLY A 1 93 ? 12.969 -9.184 -32.675 1.00 65.06 93 GLY A O 1
ATOM 705 N N . PRO A 1 94 ? 11.314 -8.179 -33.778 1.00 59.47 94 PRO A N 1
ATOM 706 C CA . PRO A 1 94 ? 10.431 -9.349 -33.771 1.00 59.47 94 PRO A CA 1
ATOM 707 C C . PRO A 1 94 ? 10.910 -10.486 -34.697 1.00 59.47 94 PRO A C 1
ATOM 709 O O . PRO A 1 94 ? 10.316 -10.747 -35.744 1.00 59.47 94 PRO A O 1
ATOM 712 N N . VAL A 1 95 ? 11.944 -11.218 -34.267 1.00 69.00 95 VAL A N 1
ATOM 713 C CA . VAL A 1 95 ? 12.614 -12.314 -34.998 1.00 69.00 95 VAL A CA 1
ATOM 714 C C . VAL A 1 95 ? 11.635 -13.356 -35.556 1.00 69.00 95 VAL A C 1
ATOM 716 O O . VAL A 1 95 ? 11.811 -13.849 -36.666 1.00 69.00 95 VAL A O 1
ATOM 719 N N . ARG A 1 96 ? 10.565 -13.690 -34.821 1.00 64.50 96 ARG A N 1
ATOM 720 C CA . ARG A 1 96 ? 9.554 -14.666 -35.278 1.00 64.50 96 ARG A CA 1
ATOM 721 C C . ARG A 1 96 ? 8.629 -14.136 -36.375 1.00 64.50 96 ARG A C 1
ATOM 723 O O . ARG A 1 96 ? 8.060 -14.939 -37.106 1.00 64.50 96 ARG A O 1
ATOM 730 N N . LEU A 1 97 ? 8.442 -12.818 -36.455 1.00 57.72 97 LEU A N 1
ATOM 731 C CA . LEU A 1 97 ? 7.544 -12.175 -37.420 1.00 57.72 97 LEU A CA 1
ATOM 732 C C . LEU A 1 97 ? 8.291 -11.731 -38.681 1.00 57.72 97 LEU A C 1
ATOM 734 O O . LEU A 1 97 ? 7.709 -11.740 -39.760 1.00 57.72 97 LEU A O 1
ATOM 738 N N . MET A 1 98 ? 9.577 -11.389 -38.566 1.00 66.25 98 MET A N 1
ATOM 739 C CA . MET A 1 98 ? 10.423 -10.978 -39.693 1.00 66.25 98 MET A CA 1
ATOM 740 C C . MET A 1 98 ? 11.015 -12.171 -40.463 1.00 66.25 98 MET A C 1
ATOM 742 O O . MET A 1 98 ? 12.190 -12.140 -40.802 1.00 66.25 98 MET A O 1
ATOM 746 N N . GLY A 1 99 ? 10.230 -13.234 -40.685 1.00 54.78 99 GLY A N 1
ATOM 747 C CA . GLY A 1 99 ? 10.653 -14.521 -41.260 1.00 54.78 99 GLY A CA 1
ATOM 748 C C . GLY A 1 99 ? 11.832 -14.455 -42.245 1.00 54.78 99 GLY A C 1
ATOM 749 O O . GLY A 1 99 ? 11.823 -13.644 -43.165 1.00 54.78 99 GLY A O 1
ATOM 750 N N . ARG A 1 100 ? 12.829 -15.329 -42.023 1.00 51.69 100 ARG A N 1
ATOM 751 C CA . ARG A 1 100 ? 14.058 -15.495 -42.826 1.00 51.69 100 ARG A CA 1
ATOM 752 C C . ARG A 1 100 ? 13.841 -15.208 -44.320 1.00 51.69 100 ARG A C 1
ATOM 754 O O . ARG A 1 100 ? 13.107 -15.947 -44.976 1.00 51.69 100 ARG A O 1
ATOM 761 N N . GLY A 1 101 ? 14.541 -14.191 -44.822 1.00 45.16 101 GLY A N 1
ATOM 762 C CA . GLY A 1 101 ? 15.053 -14.189 -46.194 1.00 45.16 101 GLY A CA 1
ATOM 763 C C . GLY A 1 101 ? 16.279 -15.083 -46.291 1.00 45.16 101 GLY A C 1
ATOM 764 O O . GLY A 1 101 ? 17.049 -15.111 -45.302 1.00 45.16 101 GLY A O 1
#

Foldseek 3Di:
DVVLVVVVVVCVVLPHDPVLSVVLCVQADPPDDDDPVSVVVSVVVCPVVVVVVVVVVVVVVVVVVVVVVVVPPWPPPPCVVCVPPPCVVVDTDDSVVVDDD

Sequence (101 aa):
MLRRVAFIRVSQSVGISLADIRAALATLPEGRTPTKADWARLSGGWRTELETRIAQLQKLRDTLDDCIGCGCLSMRSCALANPGDVLEQYGDGPVRLMGRG

Organism: Nocardioides simplex (NCBI:txid2045)

pLDDT: mean 74.84, std 15.47, range [40.97, 92.94]

InterPro domains:
  IPR000551 MerR-type HTH domain [PS50937] (1-27)
  IPR009061 Putative DNA-binding domain superfamily [SSF46955] (2-81)
  IPR010211 Redox-sensitive transcriptional activator SoxR [TIGR01950] (2-97)
  IPR015358 Transcription regulator MerR, DNA binding [PF09278] (2-67)